Protein AF-S7U3Q6-F1 (afdb_monomer)

Structure (mmCIF, N/CA/C/O backbone):
data_AF-S7U3Q6-F1
#
_entry.id   AF-S7U3Q6-F1
#
loop_
_atom_site.group_PDB
_atom_site.id
_atom_site.type_symbol
_atom_site.label_atom_id
_atom_site.label_alt_id
_atom_site.label_comp_id
_atom_site.label_asym_id
_atom_site.label_entity_id
_atom_site.label_seq_id
_atom_site.pdbx_PDB_ins_code
_atom_site.Cartn_x
_atom_site.Cartn_y
_atom_site.Cartn_z
_atom_site.occupancy
_atom_site.B_iso_or_equiv
_atom_site.auth_seq_id
_atom_site.auth_comp_id
_atom_site.auth_asym_id
_atom_site.auth_atom_id
_atom_site.pdbx_PDB_model_num
ATOM 1 N N . MET A 1 1 ? -8.387 18.466 4.638 1.00 61.44 1 MET A N 1
ATOM 2 C CA . MET A 1 1 ? -8.055 17.194 5.317 1.00 61.44 1 MET A CA 1
ATOM 3 C C . MET A 1 1 ? -6.924 16.533 4.551 1.00 61.44 1 MET A C 1
ATOM 5 O O . MET A 1 1 ? -7.016 16.459 3.329 1.00 61.44 1 MET A O 1
ATOM 9 N N . ARG A 1 2 ? -5.834 16.134 5.213 1.00 89.12 2 ARG A N 1
ATOM 10 C CA . ARG A 1 2 ? -4.722 15.441 4.535 1.00 89.12 2 ARG A CA 1
ATOM 11 C C . ARG A 1 2 ? -5.149 14.001 4.235 1.00 89.12 2 ARG A C 1
ATOM 13 O O . ARG A 1 2 ? -5.810 13.384 5.059 1.00 89.12 2 ARG A O 1
ATOM 20 N N . PHE A 1 3 ? -4.766 13.444 3.086 1.00 94.31 3 PHE A N 1
ATOM 21 C CA . PHE A 1 3 ? -5.248 12.122 2.647 1.00 94.31 3 PHE A CA 1
ATOM 22 C C . PHE A 1 3 ? -5.025 11.004 3.685 1.00 94.31 3 PHE A C 1
ATOM 24 O O . PHE A 1 3 ? -5.918 10.209 3.940 1.00 94.31 3 PHE A O 1
ATOM 31 N N . LYS A 1 4 ? -3.884 11.000 4.385 1.00 94.69 4 LYS A N 1
ATOM 32 C CA . LYS A 1 4 ? -3.627 10.037 5.471 1.00 94.69 4 LYS A CA 1
ATOM 33 C C . LYS A 1 4 ? -4.638 10.141 6.624 1.00 94.69 4 LYS A C 1
ATOM 35 O O . LYS A 1 4 ? -5.054 9.121 7.153 1.00 94.69 4 LYS A O 1
ATOM 40 N N . GLU A 1 5 ? -5.069 11.350 6.992 1.00 95.69 5 GLU A N 1
ATOM 41 C CA . GLU A 1 5 ? -6.090 11.556 8.036 1.00 95.69 5 GLU A CA 1
ATOM 42 C C . GLU A 1 5 ? -7.446 10.992 7.604 1.00 95.69 5 GLU A C 1
ATOM 44 O O . GLU A 1 5 ? -8.169 10.431 8.424 1.00 95.69 5 GLU A O 1
ATOM 49 N N . TYR A 1 6 ? -7.777 11.116 6.314 1.00 96.19 6 TYR A N 1
ATOM 50 C CA . TYR A 1 6 ? -8.966 10.492 5.739 1.00 96.19 6 TYR A CA 1
ATOM 51 C C . TYR A 1 6 ? -8.914 8.968 5.873 1.00 96.19 6 TYR A C 1
ATOM 53 O O . TYR A 1 6 ? -9.873 8.381 6.363 1.00 96.19 6 TYR A O 1
ATOM 61 N N . LEU A 1 7 ? -7.788 8.339 5.518 1.00 97.75 7 LEU A N 1
ATOM 62 C CA . LEU A 1 7 ? -7.628 6.884 5.616 1.00 97.75 7 LEU A CA 1
ATOM 63 C C . LEU A 1 7 ? -7.825 6.380 7.044 1.00 97.75 7 LEU A C 1
ATOM 65 O O . LEU A 1 7 ? -8.586 5.439 7.260 1.00 97.75 7 LEU A O 1
ATOM 69 N N . LEU A 1 8 ? -7.210 7.051 8.020 1.00 97.06 8 LEU A N 1
ATOM 70 C CA . LEU A 1 8 ? -7.367 6.697 9.430 1.00 97.06 8 LEU A CA 1
ATOM 71 C C . LEU A 1 8 ? -8.832 6.811 9.886 1.00 97.06 8 LEU A C 1
ATOM 73 O O . LEU A 1 8 ? -9.345 5.900 10.531 1.00 97.06 8 LEU A O 1
ATOM 77 N N . LYS A 1 9 ? -9.538 7.887 9.505 1.00 97.56 9 LYS A N 1
ATOM 78 C CA . LYS A 1 9 ? -10.974 8.054 9.807 1.00 97.56 9 LYS A CA 1
ATOM 79 C C . LYS A 1 9 ? -11.859 7.028 9.096 1.00 97.56 9 LYS A C 1
ATOM 81 O O . LYS A 1 9 ? -12.879 6.631 9.644 1.00 97.56 9 LYS A O 1
ATOM 86 N N . ALA A 1 10 ? -11.465 6.587 7.904 1.00 96.62 10 ALA A N 1
ATOM 87 C CA . ALA A 1 10 ? -12.161 5.574 7.114 1.00 96.62 10 ALA A CA 1
ATOM 88 C C . ALA A 1 10 ? -11.866 4.127 7.569 1.00 96.62 10 ALA A C 1
ATOM 90 O O . ALA A 1 10 ? -12.285 3.177 6.905 1.00 96.62 10 ALA A O 1
ATOM 91 N N . GLY A 1 11 ? -11.148 3.949 8.684 1.00 97.81 11 GLY A N 1
ATOM 92 C CA . GLY A 1 11 ? -10.876 2.645 9.290 1.00 97.81 11 GLY A CA 1
ATOM 93 C C . GLY A 1 11 ? -9.656 1.919 8.727 1.00 97.81 11 GLY A C 1
ATOM 94 O O . GLY A 1 11 ? -9.424 0.764 9.086 1.00 97.81 11 GLY A O 1
ATOM 95 N N . TYR A 1 12 ? -8.861 2.568 7.874 1.00 98.12 12 TYR A N 1
ATOM 96 C CA . TYR A 1 12 ? -7.601 1.994 7.424 1.00 98.12 12 TYR A CA 1
ATOM 97 C C . TYR A 1 12 ? -6.532 2.073 8.516 1.00 98.12 12 TYR A C 1
ATOM 99 O O . TYR A 1 12 ? -6.440 3.043 9.271 1.00 98.12 12 TYR A O 1
ATOM 107 N N . ARG A 1 13 ? -5.661 1.067 8.542 1.00 97.38 13 ARG A N 1
ATOM 108 C CA . ARG A 1 13 ? -4.473 0.990 9.397 1.00 97.38 13 ARG A CA 1
ATOM 109 C C . ARG A 1 13 ? -3.219 0.955 8.541 1.00 97.38 13 ARG A C 1
ATOM 111 O O . ARG A 1 13 ? -3.279 0.568 7.379 1.00 97.38 13 ARG A O 1
ATOM 118 N N . LEU A 1 14 ? -2.087 1.377 9.094 1.00 96.81 14 LEU A N 1
ATOM 119 C CA . LEU A 1 14 ? -0.815 1.288 8.383 1.00 96.81 14 LEU A CA 1
ATOM 120 C C . LEU A 1 14 ? -0.483 -0.187 8.113 1.00 96.81 14 LEU A C 1
ATOM 122 O O . LEU A 1 14 ? -0.517 -0.999 9.035 1.00 96.81 14 LEU A O 1
ATOM 126 N N . PHE A 1 15 ? -0.171 -0.527 6.865 1.00 96.50 15 PHE A N 1
ATOM 127 C CA . PHE A 1 15 ? 0.287 -1.864 6.510 1.00 96.50 15 PHE A CA 1
ATOM 128 C C . PHE A 1 15 ? 1.781 -1.975 6.821 1.00 96.50 15 PHE A C 1
ATOM 130 O O . PHE A 1 15 ? 2.594 -1.271 6.227 1.00 96.50 15 PHE A O 1
ATOM 137 N N . LEU A 1 16 ? 2.124 -2.842 7.774 1.00 94.00 16 LEU A N 1
ATOM 138 C CA . LEU A 1 16 ? 3.497 -3.048 8.258 1.00 94.00 16 LEU A CA 1
ATOM 139 C C . LEU A 1 16 ? 4.183 -4.273 7.633 1.00 94.00 16 LEU A C 1
ATOM 141 O O . LEU A 1 16 ? 5.300 -4.616 8.008 1.00 94.00 16 LEU A O 1
ATOM 145 N N . GLY A 1 17 ? 3.503 -4.948 6.706 1.00 93.44 17 GLY A N 1
ATOM 146 C CA . GLY A 1 17 ? 4.065 -6.064 5.961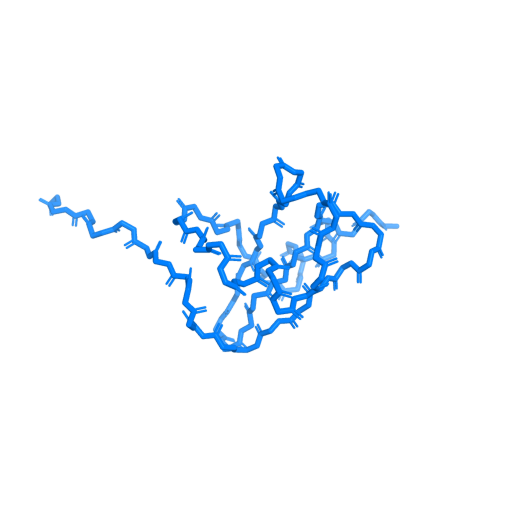 1.00 93.44 17 GLY A CA 1
ATOM 147 C C . GLY A 1 17 ? 4.997 -5.620 4.832 1.00 93.44 17 GLY A C 1
ATOM 148 O O . GLY A 1 17 ? 5.247 -4.434 4.613 1.00 93.44 17 GLY A O 1
ATOM 149 N N . THR A 1 18 ? 5.478 -6.600 4.076 1.00 94.50 18 THR A N 1
ATOM 150 C CA . THR A 1 18 ? 6.257 -6.379 2.857 1.00 94.50 18 THR A CA 1
ATOM 151 C C . THR A 1 18 ? 5.329 -6.359 1.647 1.00 94.50 18 THR A C 1
ATOM 153 O O . THR A 1 18 ? 4.357 -7.112 1.580 1.00 94.50 18 THR A O 1
ATOM 156 N N . VAL A 1 19 ? 5.626 -5.480 0.691 1.00 96.62 19 VAL A N 1
ATOM 157 C CA . VAL A 1 19 ? 4.901 -5.377 -0.579 1.00 96.62 19 VAL A CA 1
ATOM 158 C C . VAL A 1 19 ? 5.860 -5.733 -1.707 1.00 96.62 19 VAL A C 1
ATOM 160 O O . VAL A 1 19 ? 6.890 -5.079 -1.874 1.00 96.62 19 VAL A O 1
ATOM 163 N N . ASP A 1 20 ? 5.516 -6.780 -2.444 1.00 96.88 20 ASP A N 1
ATOM 164 C CA . ASP A 1 20 ? 6.269 -7.308 -3.577 1.00 96.88 20 ASP A CA 1
ATOM 165 C C . ASP A 1 20 ? 6.378 -6.294 -4.731 1.00 96.88 20 ASP A C 1
ATOM 167 O O . ASP A 1 20 ? 5.508 -5.432 -4.907 1.00 96.88 20 ASP A O 1
ATOM 171 N N . SER A 1 21 ? 7.438 -6.401 -5.546 1.00 96.56 21 SER A N 1
ATOM 172 C CA . SER A 1 21 ? 7.678 -5.462 -6.650 1.00 96.56 21 SER A CA 1
ATOM 173 C C . SER A 1 21 ? 6.554 -5.459 -7.688 1.00 96.56 21 SER A C 1
ATOM 175 O O . SER A 1 21 ? 6.227 -4.395 -8.223 1.00 96.56 21 SER A O 1
ATOM 177 N N . SER A 1 22 ? 5.899 -6.605 -7.898 1.00 97.12 22 SER A N 1
ATOM 178 C CA . SER A 1 22 ? 4.817 -6.766 -8.876 1.00 97.12 22 SER A CA 1
ATOM 179 C C . SER A 1 22 ? 3.617 -5.848 -8.622 1.00 97.12 22 SER A C 1
ATOM 181 O O . SER A 1 22 ? 2.954 -5.426 -9.570 1.00 97.12 22 SER A O 1
ATOM 183 N N . VAL A 1 23 ? 3.355 -5.462 -7.367 1.00 97.62 23 VAL A N 1
ATOM 184 C CA . VAL A 1 23 ? 2.286 -4.503 -7.033 1.00 97.62 23 VAL A CA 1
ATOM 185 C C . VAL A 1 23 ? 2.610 -3.124 -7.608 1.00 97.62 23 VAL A C 1
ATOM 187 O O . VAL A 1 23 ? 1.745 -2.442 -8.155 1.00 97.62 23 VAL A O 1
ATOM 190 N N . TYR A 1 24 ? 3.869 -2.701 -7.514 1.00 97.56 24 TYR A N 1
ATOM 191 C CA . TYR A 1 24 ? 4.304 -1.413 -8.049 1.00 97.56 24 TYR A CA 1
ATOM 192 C C . TYR A 1 24 ? 4.347 -1.414 -9.574 1.00 97.56 24 TYR A C 1
ATOM 194 O O . TYR A 1 24 ? 4.000 -0.402 -10.182 1.00 97.56 24 TYR A O 1
ATOM 202 N N . GLU A 1 25 ? 4.730 -2.536 -10.180 1.00 97.38 25 GLU A N 1
ATOM 203 C CA . GLU A 1 25 ? 4.701 -2.737 -11.632 1.00 97.38 25 GLU A CA 1
ATOM 204 C C . GLU A 1 25 ? 3.268 -2.660 -12.172 1.00 97.38 25 GLU A C 1
ATOM 206 O O . GLU A 1 25 ? 3.020 -1.927 -13.129 1.00 97.38 25 GLU A O 1
ATOM 211 N N . PHE A 1 26 ? 2.305 -3.307 -11.503 1.00 96.31 26 PHE A N 1
ATOM 212 C CA . PHE A 1 26 ? 0.882 -3.239 -11.855 1.00 96.31 26 PHE A CA 1
ATOM 213 C C . PHE A 1 26 ? 0.363 -1.795 -11.908 1.00 96.31 26 PHE A C 1
ATOM 215 O O . PHE A 1 26 ? -0.314 -1.405 -12.856 1.00 96.31 26 PHE A O 1
ATOM 222 N N . PHE A 1 27 ? 0.736 -0.969 -10.929 1.00 96.88 27 PHE A N 1
ATOM 223 C CA . PHE A 1 27 ? 0.362 0.448 -10.897 1.00 96.88 27 PHE A CA 1
ATOM 224 C C . PHE A 1 27 ? 1.270 1.363 -11.727 1.00 96.88 27 PHE A C 1
ATOM 226 O O . PHE A 1 27 ? 1.096 2.583 -11.677 1.00 96.88 27 PHE A O 1
ATOM 233 N N . SER A 1 28 ? 2.255 0.815 -12.451 1.00 97.19 28 SER A N 1
ATOM 234 C CA . SER A 1 28 ? 3.282 1.592 -13.161 1.00 97.19 28 SER A CA 1
ATOM 235 C C . SER A 1 28 ? 3.918 2.666 -12.263 1.00 97.19 28 SER A C 1
ATOM 237 O O . SER A 1 28 ? 4.085 3.824 -12.650 1.00 97.19 28 SER A O 1
ATOM 239 N N . CYS A 1 29 ? 4.215 2.308 -11.008 1.00 97.25 29 CYS A N 1
ATOM 240 C CA . CYS A 1 29 ? 4.655 3.255 -9.993 1.00 97.25 29 CYS A CA 1
ATOM 241 C C . CYS A 1 29 ? 6.081 3.750 -10.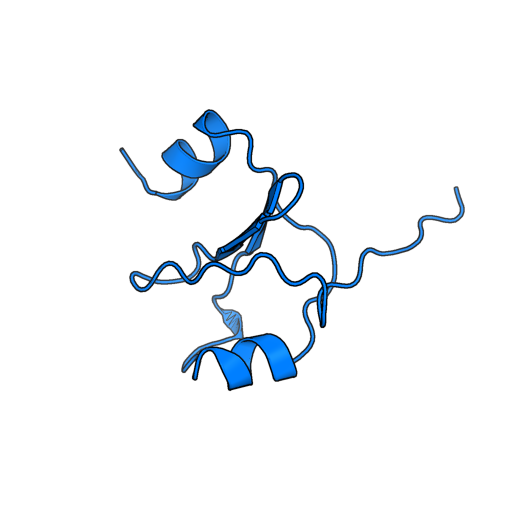293 1.00 97.25 29 CYS A C 1
ATOM 243 O O . CYS A 1 29 ? 7.027 2.964 -10.229 1.00 97.25 29 CYS A O 1
ATOM 245 N N . PRO A 1 30 ? 6.290 5.060 -10.521 1.00 95.56 30 PRO A N 1
ATOM 246 C CA . PRO A 1 30 ? 7.610 5.579 -10.875 1.00 95.56 30 PRO A CA 1
ATOM 247 C C . PRO A 1 30 ? 8.570 5.647 -9.678 1.00 95.56 30 PRO A C 1
ATOM 249 O O . PRO A 1 30 ? 9.771 5.830 -9.854 1.00 95.56 30 PRO A O 1
ATOM 252 N N . GLN A 1 31 ? 8.053 5.576 -8.443 1.00 96.12 31 GLN A N 1
ATOM 253 C CA . GLN A 1 31 ? 8.839 5.755 -7.217 1.00 96.12 31 GLN A CA 1
ATOM 254 C C . GLN A 1 31 ? 8.384 4.806 -6.089 1.00 96.12 31 GLN A C 1
ATOM 256 O O . GLN A 1 31 ? 7.870 5.281 -5.071 1.00 96.12 31 GLN A O 1
ATOM 261 N N . PRO A 1 32 ? 8.618 3.482 -6.205 1.00 95.94 32 PRO A N 1
ATOM 262 C CA . PRO A 1 32 ? 8.189 2.498 -5.201 1.00 95.94 32 PRO A CA 1
ATOM 263 C C . PRO A 1 32 ? 8.696 2.793 -3.783 1.00 95.94 32 PRO A C 1
ATOM 265 O O . PRO A 1 32 ? 7.985 2.596 -2.806 1.00 95.94 32 PRO A O 1
ATOM 268 N N . ARG A 1 33 ? 9.899 3.372 -3.657 1.00 95.56 33 ARG A N 1
ATOM 269 C CA . ARG A 1 33 ? 10.513 3.726 -2.362 1.00 95.56 33 ARG A CA 1
ATOM 270 C C . ARG A 1 33 ? 9.734 4.772 -1.553 1.00 95.56 33 ARG A C 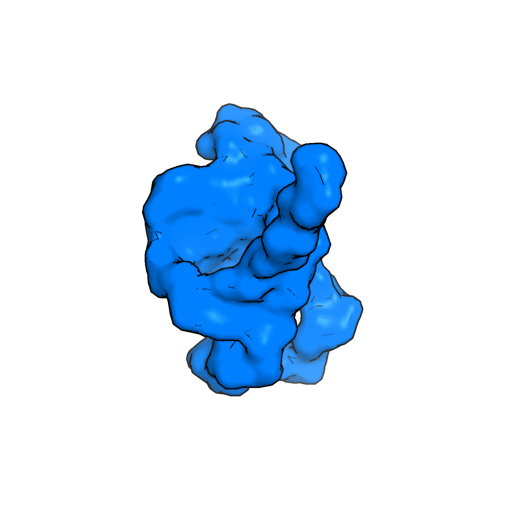1
ATOM 272 O O . ARG A 1 33 ? 10.009 4.943 -0.372 1.00 95.56 33 ARG A O 1
ATOM 279 N N . ARG A 1 34 ? 8.814 5.511 -2.182 1.00 96.25 34 ARG A N 1
ATOM 280 C CA . ARG A 1 34 ? 7.945 6.491 -1.507 1.00 96.25 34 ARG A CA 1
ATOM 281 C C . ARG A 1 34 ? 6.584 5.911 -1.132 1.00 96.25 34 ARG A C 1
ATOM 283 O O . ARG A 1 34 ? 5.782 6.623 -0.530 1.00 96.25 34 ARG A O 1
ATOM 290 N N . ALA A 1 35 ? 6.294 4.669 -1.517 1.00 96.62 35 ALA A N 1
ATOM 291 C CA . ALA A 1 35 ? 5.014 4.048 -1.238 1.00 96.62 35 ALA A CA 1
ATOM 292 C C . ALA A 1 35 ? 4.789 3.908 0.270 1.00 96.62 35 ALA A C 1
ATOM 294 O O . ALA A 1 35 ? 5.690 3.565 1.031 1.00 96.62 35 ALA A O 1
ATOM 295 N N . VAL A 1 36 ? 3.559 4.189 0.689 1.00 97.12 36 VAL A N 1
ATOM 296 C CA . VAL A 1 36 ? 3.102 4.006 2.066 1.00 97.12 36 VAL A CA 1
ATOM 297 C C . VAL A 1 36 ? 1.727 3.383 1.969 1.00 97.12 36 VAL A C 1
ATOM 299 O O . VAL A 1 36 ? 0.786 4.060 1.554 1.00 97.12 36 VAL A O 1
ATOM 302 N N . TRP A 1 37 ? 1.623 2.105 2.304 1.00 97.88 37 TRP A N 1
ATOM 303 C CA . TRP A 1 37 ? 0.381 1.357 2.180 1.00 97.88 37 TRP A CA 1
ATOM 304 C C . TRP A 1 37 ? -0.393 1.354 3.489 1.00 97.88 37 TRP A C 1
ATOM 306 O O . TRP A 1 37 ? 0.162 1.179 4.571 1.00 97.88 37 TRP A O 1
ATOM 316 N N . PHE A 1 38 ? -1.697 1.541 3.372 1.00 98.19 38 PHE A N 1
ATOM 317 C CA . PHE A 1 38 ? -2.667 1.347 4.431 1.00 98.19 38 PHE A CA 1
ATOM 318 C C . PHE A 1 38 ? -3.616 0.224 4.023 1.00 98.19 38 PHE A C 1
ATOM 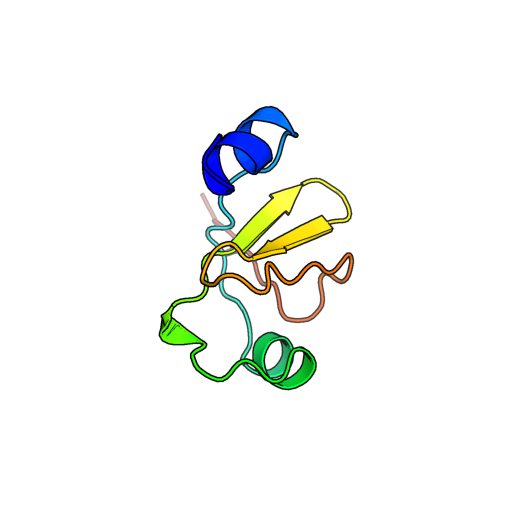320 O O . PHE A 1 38 ? -3.810 -0.002 2.833 1.00 98.19 38 PHE A O 1
ATOM 327 N N . HIS A 1 39 ? -4.228 -0.459 4.983 1.00 97.75 39 HIS A N 1
ATOM 328 C CA . HIS A 1 39 ? -5.159 -1.544 4.706 1.00 97.75 39 HIS A CA 1
ATOM 329 C C . HIS A 1 39 ? -6.373 -1.525 5.636 1.00 97.75 39 HIS A C 1
ATOM 331 O O . HIS A 1 39 ? -6.312 -1.064 6.778 1.00 97.75 39 HIS A O 1
ATOM 337 N N . LYS A 1 40 ? -7.472 -2.071 5.130 1.00 96.56 40 LYS A N 1
ATOM 338 C CA . LYS A 1 40 ? -8.654 -2.520 5.872 1.00 96.56 40 LYS A CA 1
ATOM 339 C C . LYS A 1 40 ? -9.154 -3.815 5.204 1.00 96.56 40 LYS A C 1
ATOM 341 O O . LYS A 1 40 ? -8.642 -4.165 4.140 1.00 96.56 40 LYS A O 1
ATOM 346 N N . PRO A 1 41 ? -10.116 -4.555 5.779 1.00 94.94 41 PRO A N 1
ATOM 347 C CA . PRO A 1 41 ? -10.661 -5.735 5.110 1.00 94.94 41 PRO A CA 1
ATOM 348 C C . PRO A 1 41 ? -11.116 -5.410 3.676 1.00 94.94 41 PRO A C 1
ATOM 350 O O . PRO A 1 41 ? -11.925 -4.504 3.478 1.00 94.94 41 PRO A O 1
ATOM 353 N N . GLY A 1 42 ? -10.554 -6.119 2.693 1.00 95.44 42 GLY A N 1
ATOM 354 C CA . GLY A 1 42 ? -10.886 -5.972 1.272 1.00 95.44 42 GLY A CA 1
ATOM 355 C C . GLY A 1 42 ? -10.308 -4.745 0.554 1.00 95.44 42 GLY A C 1
ATOM 356 O O . GLY A 1 42 ? -10.742 -4.470 -0.556 1.00 95.44 42 GLY A O 1
ATOM 357 N N . SER A 1 43 ? -9.381 -3.982 1.148 1.00 97.69 43 SER A N 1
ATOM 358 C CA . SER A 1 43 ? -8.748 -2.852 0.448 1.00 97.69 43 SER A CA 1
ATOM 359 C C . SER A 1 43 ? -7.370 -2.492 1.010 1.00 97.69 43 SER A C 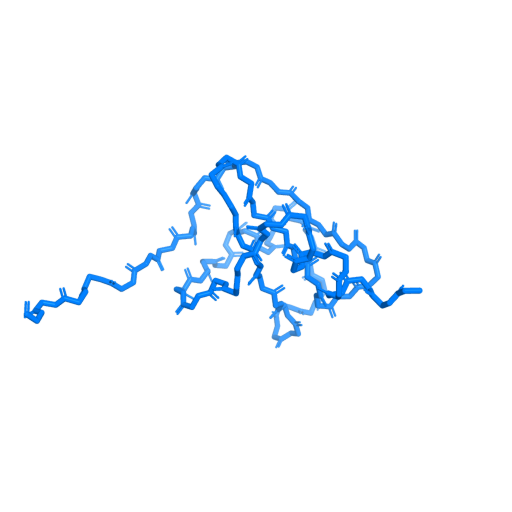1
ATOM 361 O O . SER A 1 43 ? -7.176 -2.369 2.224 1.00 97.69 43 SER A O 1
ATOM 363 N N . PHE A 1 44 ? -6.434 -2.254 0.097 1.00 98.12 44 PHE A N 1
ATOM 364 C CA . PHE A 1 44 ? -5.127 -1.653 0.299 1.00 98.12 44 PHE A CA 1
ATOM 365 C C . PHE A 1 44 ? -5.073 -0.324 -0.442 1.00 98.12 44 PHE A C 1
ATOM 367 O O . PHE A 1 44 ? -5.363 -0.249 -1.632 1.00 98.12 44 PHE A O 1
ATOM 374 N N . GLN A 1 45 ? -4.642 0.722 0.252 1.00 98.19 45 GLN A N 1
ATOM 375 C CA . GLN A 1 45 ? -4.618 2.084 -0.258 1.00 98.19 45 GLN A CA 1
ATOM 376 C C . GLN A 1 45 ? -3.245 2.716 -0.035 1.00 98.19 45 GLN A C 1
ATOM 378 O O . GLN A 1 45 ? -2.783 2.867 1.099 1.00 98.19 45 GLN A O 1
ATOM 383 N N . CYS A 1 46 ? -2.585 3.116 -1.120 1.00 98.06 46 CYS A N 1
ATOM 384 C CA . CYS A 1 46 ? -1.297 3.795 -1.068 1.00 98.06 46 CYS A CA 1
ATOM 385 C C . CYS A 1 46 ? -1.486 5.301 -0.864 1.00 98.06 46 CYS A C 1
ATOM 387 O O . CYS A 1 46 ? -2.302 5.936 -1.527 1.00 98.06 46 CYS A O 1
ATOM 389 N N . ALA A 1 47 ? -0.679 5.892 0.017 1.00 97.19 47 ALA A N 1
ATOM 390 C CA . ALA A 1 47 ? -0.628 7.326 0.307 1.00 97.19 47 ALA A CA 1
ATOM 391 C C . ALA A 1 47 ? 0.775 7.926 0.069 1.00 97.19 47 ALA A C 1
ATOM 393 O O . ALA A 1 47 ? 1.140 8.932 0.686 1.00 97.19 47 ALA A O 1
ATOM 394 N N . GLY A 1 48 ? 1.580 7.284 -0.785 1.00 95.81 48 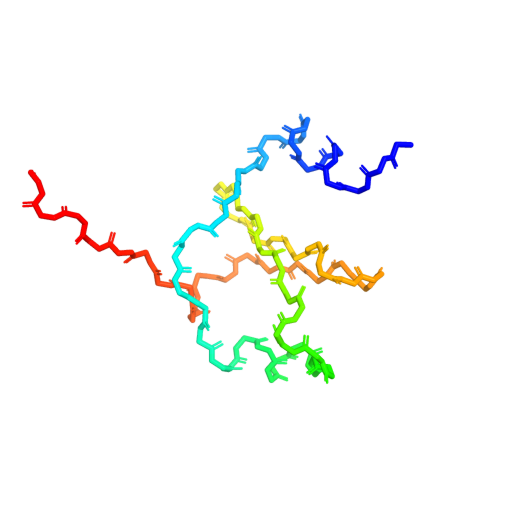GLY A N 1
ATOM 395 C CA . GLY A 1 48 ? 2.958 7.691 -1.092 1.00 95.81 48 GLY A CA 1
ATOM 396 C C . GLY A 1 48 ? 3.084 8.837 -2.103 1.00 95.81 48 GLY A C 1
ATOM 397 O O . GLY A 1 48 ? 4.087 9.548 -2.124 1.00 95.81 48 GLY A O 1
ATOM 398 N N . CYS A 1 49 ? 2.064 9.048 -2.938 1.00 94.75 49 CYS A N 1
ATOM 399 C CA . CYS A 1 49 ? 2.012 10.130 -3.921 1.00 94.75 49 CYS A CA 1
ATOM 400 C C . CYS A 1 49 ? 0.566 10.607 -4.143 1.00 94.75 49 CYS A C 1
ATOM 402 O O . CYS A 1 49 ? -0.365 10.142 -3.486 1.00 94.75 49 CYS A O 1
ATOM 404 N N . LYS A 1 50 ? 0.369 11.546 -5.076 1.00 94.06 50 LYS A N 1
ATOM 405 C CA . LYS A 1 50 ? -0.951 12.120 -5.380 1.00 94.06 50 LYS A CA 1
ATOM 406 C C . LYS A 1 50 ? -1.903 11.160 -6.105 1.00 94.06 50 LYS A C 1
ATOM 408 O O . LYS A 1 50 ? -3.100 11.404 -6.040 1.00 94.06 50 LYS A O 1
ATOM 413 N N . ASN A 1 51 ? -1.394 10.097 -6.737 1.00 93.62 51 ASN A N 1
ATOM 414 C CA . ASN A 1 51 ? -2.218 9.142 -7.492 1.00 93.62 51 ASN A CA 1
ATOM 415 C C . ASN A 1 51 ? -3.084 8.263 -6.591 1.00 93.62 51 ASN A C 1
ATOM 417 O O . ASN A 1 51 ? -4.104 7.780 -7.056 1.00 93.62 51 ASN A O 1
ATOM 421 N N . GLN A 1 52 ? -2.679 8.072 -5.328 1.00 95.12 52 GLN A N 1
ATOM 422 C CA . GLN A 1 52 ? -3.485 7.381 -4.319 1.00 95.12 52 GLN A CA 1
ATOM 423 C C . GLN A 1 52 ? -4.022 6.029 -4.831 1.00 95.12 52 GLN A C 1
ATOM 425 O O . GLN A 1 52 ? -5.226 5.805 -4.877 1.00 95.12 52 GLN A O 1
ATOM 430 N N . CYS A 1 53 ? -3.128 5.133 -5.257 1.00 97.06 53 CYS A N 1
ATOM 431 C CA . CYS A 1 53 ? -3.516 3.841 -5.828 1.00 97.06 53 CYS A CA 1
ATOM 432 C C . CYS A 1 53 ? -4.235 2.949 -4.803 1.00 97.06 53 CYS A C 1
ATOM 434 O O . CYS 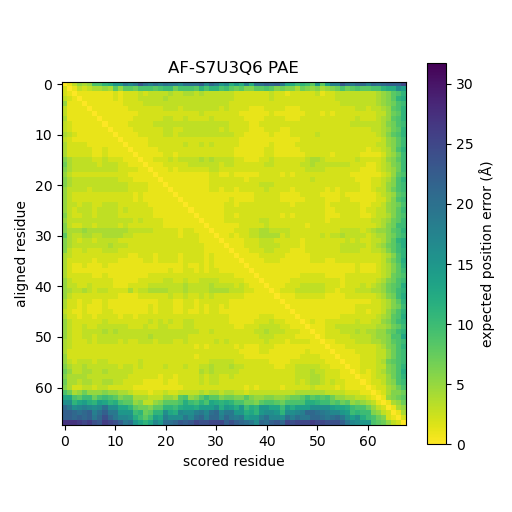A 1 53 ? -3.787 2.864 -3.657 1.00 97.06 53 CYS A O 1
ATOM 436 N N . GLU A 1 54 ? -5.283 2.248 -5.237 1.00 97.50 54 GLU A N 1
ATOM 437 C CA . GLU A 1 54 ? -6.082 1.328 -4.419 1.00 97.50 54 GLU A CA 1
ATOM 438 C C . GLU A 1 54 ? -6.191 -0.049 -5.088 1.00 97.50 54 GLU A C 1
ATOM 440 O O . GLU A 1 54 ? -6.302 -0.137 -6.312 1.00 97.50 54 GLU A O 1
ATOM 445 N N . THR A 1 55 ? -6.170 -1.122 -4.298 1.00 97.44 55 THR A N 1
ATOM 446 C CA . THR A 1 55 ? -6.490 -2.484 -4.750 1.00 97.44 55 THR A CA 1
ATOM 447 C C . THR A 1 55 ? -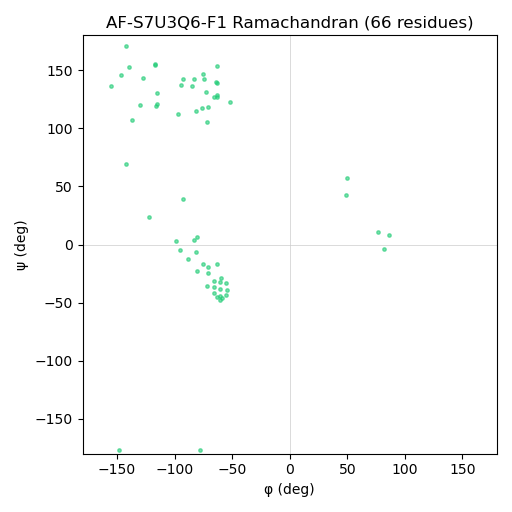7.169 -3.280 -3.643 1.00 97.44 55 THR A C 1
ATOM 449 O O . THR A 1 55 ? -6.852 -3.117 -2.470 1.00 97.44 55 THR A O 1
ATOM 452 N N . ASP A 1 56 ? -8.085 -4.165 -4.007 1.00 96.38 56 ASP A N 1
ATOM 453 C CA . ASP A 1 56 ? -8.692 -5.173 -3.133 1.00 96.38 56 ASP A CA 1
ATOM 454 C C . ASP A 1 56 ? -7.894 -6.490 -3.090 1.00 96.38 56 ASP A C 1
ATOM 456 O O . ASP A 1 56 ? -8.115 -7.338 -2.223 1.00 96.38 56 ASP A O 1
ATOM 460 N N . SER A 1 57 ? -6.935 -6.654 -4.002 1.00 95.56 57 SER A N 1
ATOM 461 C CA . SER A 1 57 ? -6.108 -7.846 -4.115 1.00 95.56 57 SER A CA 1
ATOM 462 C C . SER A 1 57 ? -5.090 -7.926 -2.984 1.00 95.56 57 SER A C 1
ATOM 464 O O . SER A 1 57 ? -4.325 -6.998 -2.730 1.00 95.56 57 SER A O 1
ATOM 466 N N . THR A 1 58 ? -5.012 -9.093 -2.349 1.00 94.62 58 THR A N 1
ATOM 467 C CA . THR A 1 58 ? -3.962 -9.422 -1.375 1.00 94.62 58 THR A CA 1
ATOM 468 C C . THR A 1 58 ? -2.663 -9.878 -2.046 1.00 94.62 58 THR A C 1
ATOM 470 O O . THR A 1 58 ? -1.652 -10.077 -1.371 1.00 94.62 58 THR A O 1
ATOM 473 N N . ARG A 1 59 ? -2.651 -10.061 -3.375 1.00 95.44 59 ARG A N 1
ATOM 474 C CA . ARG A 1 59 ? -1.480 -10.565 -4.102 1.00 95.44 59 ARG A CA 1
ATOM 475 C C . ARG A 1 59 ? -0.313 -9.586 -3.979 1.00 95.44 59 ARG A C 1
ATOM 477 O O . ARG A 1 59 ? -0.446 -8.412 -4.298 1.00 95.44 59 ARG A O 1
ATOM 484 N N . GLY A 1 60 ? 0.836 -10.097 -3.541 1.00 94.88 60 GLY A N 1
ATOM 485 C CA . GLY A 1 60 ? 2.041 -9.296 -3.325 1.00 94.88 60 GLY A CA 1
ATOM 486 C C . GLY A 1 60 ? 2.070 -8.548 -1.989 1.00 94.88 60 GLY A C 1
ATOM 487 O O . GLY A 1 60 ? 3.098 -7.968 -1.665 1.00 94.88 60 GLY A O 1
ATOM 488 N N . PHE A 1 61 ? 1.010 -8.601 -1.178 1.00 96.00 61 PHE A N 1
ATOM 489 C CA . PHE A 1 61 ? 1.008 -8.086 0.191 1.00 96.00 61 PHE A CA 1
ATOM 490 C C . PHE A 1 61 ? 1.261 -9.236 1.165 1.00 96.00 61 PHE A C 1
ATOM 492 O O . PHE A 1 61 ? 0.431 -10.130 1.321 1.00 96.00 61 PHE A O 1
ATOM 499 N N . GLN A 1 62 ? 2.414 -9.222 1.826 1.00 92.50 62 GLN A N 1
ATOM 500 C CA . GLN A 1 62 ? 2.825 -10.268 2.759 1.00 92.50 62 GLN A CA 1
ATOM 501 C C . GLN A 1 62 ? 2.939 -9.689 4.165 1.00 92.50 62 GLN A C 1
ATOM 503 O O . GLN A 1 62 ? 3.712 -8.763 4.406 1.00 92.50 62 GLN A O 1
ATOM 508 N N . ILE A 1 63 ? 2.169 -10.231 5.103 1.00 86.25 63 ILE A N 1
ATOM 509 C CA . ILE A 1 63 ? 2.349 -9.945 6.527 1.00 86.25 63 ILE A CA 1
ATOM 510 C C . ILE A 1 63 ? 3.456 -10.839 7.082 1.00 86.25 63 ILE A C 1
ATOM 512 O O . ILE A 1 63 ? 3.575 -11.999 6.691 1.00 86.25 63 ILE A O 1
ATOM 516 N N . PHE A 1 64 ? 4.265 -10.305 7.994 1.00 78.06 64 PHE A N 1
ATOM 517 C CA . PHE A 1 64 ? 5.170 -11.144 8.767 1.00 78.06 64 PHE A CA 1
ATOM 518 C C . PHE A 1 64 ? 4.327 -12.053 9.666 1.00 78.06 64 PHE A C 1
ATOM 520 O O . PHE A 1 64 ? 3.450 -11.569 10.382 1.00 78.06 64 PHE A O 1
ATOM 527 N N . LEU A 1 65 ? 4.568 -13.363 9.600 1.00 68.06 65 LEU A N 1
ATOM 528 C CA . LEU A 1 65 ? 4.084 -14.281 10.624 1.00 68.06 65 LEU A CA 1
ATOM 529 C C . LEU A 1 65 ? 4.937 -14.029 11.864 1.00 68.06 65 LEU A C 1
ATOM 531 O O . LEU A 1 65 ? 6.120 -14.363 11.881 1.00 68.06 65 LEU A O 1
ATOM 535 N N . ASP A 1 66 ? 4.351 -13.371 12.856 1.00 60.31 66 ASP A N 1
ATOM 536 C CA . ASP A 1 66 ? 4.955 -13.285 14.176 1.00 60.31 66 ASP A CA 1
ATOM 537 C C . ASP A 1 66 ? 4.745 -14.643 14.864 1.00 60.31 66 ASP A C 1
ATOM 539 O O . ASP A 1 66 ? 3.608 -15.089 15.019 1.00 60.31 66 ASP A O 1
ATOM 543 N N . PHE A 1 67 ? 5.836 -15.343 15.180 1.00 55.78 67 PHE A N 1
ATOM 544 C CA . PHE A 1 67 ? 5.819 -16.643 15.867 1.00 55.78 67 PHE A CA 1
ATOM 545 C C . PHE A 1 67 ? 5.937 -16.460 17.391 1.00 55.78 67 PHE A C 1
ATOM 547 O O . PHE A 1 67 ? 6.688 -17.189 18.042 1.00 55.78 67 PHE A O 1
ATOM 554 N N . SER A 1 68 ? 5.271 -15.438 17.935 1.00 52.16 68 SER A N 1
ATOM 555 C CA . SER A 1 68 ? 5.304 -15.087 19.357 1.00 52.16 68 SER A CA 1
ATOM 556 C C . SER A 1 68 ? 4.358 -15.920 20.221 1.00 52.16 68 SER A C 1
ATOM 558 O O . SER A 1 68 ? 3.292 -16.360 19.730 1.00 52.16 68 SER A O 1
#

Mean predicted aligned error: 3.57 Å

Foldseek 3Di:
DQVVVVCVVVVWDWQPFFAAVVVCVVVVPPCPVQWTWIDDQQKIWTPSDPVTDMGSDCPRTDHDDDPD

Nearest PDB structures (foldseek):
  5ah2-assembly2_B  TM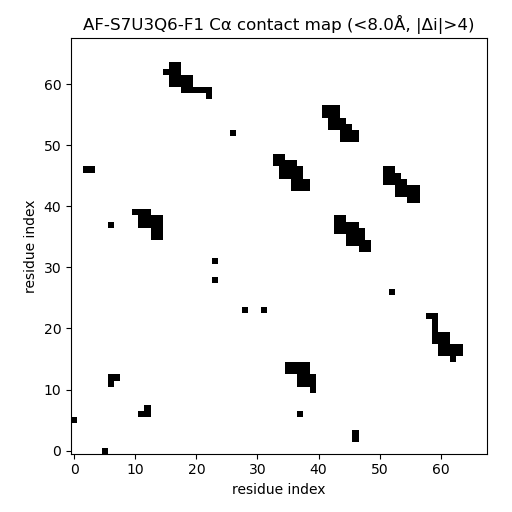=5.201E-01  e=6.429E+00  Mycolicibacterium smegmatis
  5ah4-assembly2_A-3  TM=4.807E-01  e=6.429E+00  Mycolicibacterium smegmatis

Secondary structure (DSSP, 8-state):
--HHHHHHHTT-EE--SEE-HHHHHHTT-S-GGG--EEEETTEEEE-SSTT--EE---TTEE------

Solvent-accessible surface area (backbone atoms only — not comparable to full-atom values): 4201 Å² total; per-residue (Å²): 133,57,70,70,60,51,40,49,74,71,62,34,40,80,54,85,46,52,71,43,70,65,52,38,58,75,67,65,51,92,56,64,92,50,59,40,48,26,33,43,96,71,36,37,39,35,68,44,57,93,81,51,54,72,43,60,70,64,75,49,58,42,70,77,82,79,89,124

pLDDT: mean 93.1, std 10.0, range [52.16, 98.19]

Radius of gyration: 11.98 Å; Cα contacts (8 Å, |Δi|>4): 83; chains: 1; bounding box: 23×34×32 Å

Sequence (68 aa):
MRFKEYLLKAGYRLFLGTVDSSVYEFFSCPQPRRAVWFHKPGSFQCAGCKNQCETDSTRGFQIFLDFS